Protein AF-A0AAN5CVH5-F1 (afdb_monomer_lite)

Foldseek 3Di:
DVVVVVVVVVVVLVVPDDPPDPDPDVPPADPVCPVVVVVVLVVVLVVLVVVLVVLVVLLVVLVVVLPDPPDDPVVNVVSVVVNVVSVVCNVVSVVVNCVSVVVVVVVVVVVPPPPPDDPVPPPPPD

pLDDT: mean 78.52, std 15.99, range [36.09, 96.06]

Sequence (126 aa):
LQILYVAGFFSCMLYLYDYDLVYSHCSGITPSSETFISIFALSVLVTLIFSLVVFRRLLRRNEKFLQRRNESLSERYQIKENIRTLKLLLPLVETQFALNFTPILVWLCYATIPHGFDPRAYPIFE

Structure (mmCIF, N/CA/C/O backbone):
data_AF-A0AAN5CVH5-F1
#
_entry.id   AF-A0AAN5CVH5-F1
#
loop_
_atom_site.group_PDB
_atom_site.id
_atom_site.type_symbol
_atom_site.label_atom_id
_atom_site.label_alt_id
_atom_site.label_comp_id
_atom_site.label_asym_id
_atom_site.label_entity_id
_atom_site.label_seq_id
_atom_site.pdbx_PDB_ins_code
_atom_site.Cartn_x
_atom_site.Cartn_y
_atom_site.Cartn_z
_atom_site.occupancy
_atom_site.B_iso_or_equiv
_atom_site.auth_seq_id
_atom_site.auth_comp_id
_atom_site.auth_asym_id
_atom_site.auth_atom_id
_atom_site.pdbx_PDB_model_num
ATOM 1 N N . LEU A 1 1 ? 11.287 14.050 12.873 1.00 60.78 1 LEU A N 1
ATOM 2 C CA . LEU A 1 1 ? 12.441 13.202 12.486 1.00 60.78 1 LEU A CA 1
ATOM 3 C C . LEU A 1 1 ? 12.121 12.288 11.298 1.00 60.78 1 LEU A C 1
ATOM 5 O O . LEU A 1 1 ? 12.760 12.423 10.271 1.00 60.78 1 LEU A O 1
ATOM 9 N N . GLN A 1 2 ? 11.105 11.420 11.383 1.00 54.28 2 GLN A N 1
ATOM 10 C CA . GLN A 1 2 ? 10.755 10.476 10.301 1.00 54.28 2 GLN A CA 1
ATOM 11 C C . GLN A 1 2 ? 10.397 11.160 8.968 1.00 54.28 2 GLN A C 1
ATOM 13 O O . GLN A 1 2 ? 10.867 10.735 7.923 1.00 54.28 2 GLN A O 1
ATOM 18 N N . ILE A 1 3 ? 9.660 12.275 9.009 1.00 65.62 3 ILE A N 1
ATOM 19 C CA . ILE A 1 3 ? 9.312 13.060 7.808 1.00 65.62 3 ILE A CA 1
ATOM 20 C C . ILE A 1 3 ? 10.562 13.634 7.118 1.00 65.62 3 ILE A C 1
ATOM 22 O O . ILE A 1 3 ? 10.628 13.660 5.896 1.00 65.62 3 ILE A O 1
ATOM 26 N N . LEU A 1 4 ? 11.578 14.031 7.889 1.00 73.12 4 LEU A N 1
ATOM 27 C CA . LEU A 1 4 ? 12.846 14.555 7.368 1.00 73.12 4 LEU A CA 1
ATOM 28 C C . LEU A 1 4 ? 13.677 13.468 6.678 1.00 73.12 4 LEU A C 1
ATOM 30 O O . LEU A 1 4 ? 14.281 13.741 5.649 1.00 73.12 4 LEU A O 1
ATOM 34 N N . TYR A 1 5 ? 13.663 12.236 7.195 1.00 73.31 5 TYR A N 1
ATOM 35 C CA . TYR A 1 5 ? 14.310 11.102 6.527 1.00 73.31 5 TYR A CA 1
ATOM 36 C C . TYR A 1 5 ? 13.625 10.745 5.213 1.00 73.31 5 TYR A C 1
ATOM 38 O O . TYR A 1 5 ? 14.300 10.498 4.221 1.00 73.31 5 TYR A O 1
ATOM 46 N N . VAL A 1 6 ? 12.292 10.759 5.198 1.00 65.44 6 VAL A N 1
ATOM 47 C CA . VAL A 1 6 ? 11.514 10.494 3.986 1.00 65.44 6 VAL A CA 1
ATOM 48 C C . VAL A 1 6 ? 11.758 11.595 2.951 1.00 65.44 6 VAL A C 1
ATOM 50 O O . VAL A 1 6 ? 12.102 11.291 1.815 1.00 65.44 6 VAL A O 1
ATOM 53 N N . ALA A 1 7 ? 11.681 12.868 3.345 1.00 75.50 7 ALA A N 1
ATOM 54 C CA . ALA A 1 7 ? 11.966 13.993 2.456 1.00 75.50 7 ALA A CA 1
ATOM 55 C C . ALA A 1 7 ? 13.414 13.974 1.936 1.00 75.50 7 ALA A C 1
ATOM 57 O O . ALA A 1 7 ? 13.635 14.145 0.743 1.00 75.50 7 ALA A O 1
ATOM 58 N N . GLY A 1 8 ? 14.393 13.698 2.803 1.00 81.88 8 GLY A N 1
ATOM 59 C CA . GLY A 1 8 ? 15.798 13.572 2.412 1.00 81.88 8 GLY A CA 1
ATOM 60 C C . GLY A 1 8 ? 16.045 12.415 1.443 1.00 81.88 8 GLY A C 1
ATOM 61 O O . GLY A 1 8 ? 16.803 12.572 0.490 1.00 81.88 8 GLY A O 1
ATOM 62 N N . PHE A 1 9 ? 15.359 11.285 1.637 1.00 77.94 9 PHE A N 1
ATOM 63 C CA . PHE A 1 9 ? 15.391 10.160 0.707 1.00 77.94 9 PHE A CA 1
ATOM 64 C C . PHE A 1 9 ? 14.863 10.575 -0.672 1.00 77.94 9 PHE A C 1
ATOM 66 O O . PHE A 1 9 ? 15.575 10.412 -1.656 1.00 77.94 9 PHE A O 1
ATOM 73 N N . PHE A 1 10 ? 13.681 11.194 -0.751 1.00 68.88 10 PHE A N 1
ATOM 74 C CA . PHE A 1 10 ? 13.106 11.643 -2.026 1.00 68.88 10 PHE A CA 1
ATOM 75 C C . PHE A 1 10 ? 13.948 12.720 -2.732 1.00 68.88 10 PHE A C 1
ATOM 77 O O . PHE A 1 10 ? 14.111 12.660 -3.949 1.00 68.88 10 PHE A O 1
ATOM 84 N N . SER A 1 11 ? 14.537 13.666 -1.997 1.00 78.94 11 SER A N 1
ATOM 85 C CA . SER A 1 11 ? 15.408 14.695 -2.585 1.00 78.94 11 SER A CA 1
ATOM 86 C C . SER A 1 11 ? 16.732 14.128 -3.104 1.00 78.94 11 SER A C 1
ATOM 88 O O . SER A 1 11 ? 17.200 14.536 -4.163 1.00 78.94 11 SER A O 1
ATOM 90 N N . CYS A 1 12 ? 17.326 13.164 -2.393 1.00 76.31 12 CYS A N 1
ATOM 91 C CA . CYS A 1 12 ? 18.517 12.450 -2.858 1.00 76.31 12 CYS A CA 1
ATOM 92 C C . CYS A 1 12 ? 18.219 11.655 -4.139 1.00 76.31 12 CYS A C 1
ATOM 94 O O . CYS A 1 12 ? 18.988 11.683 -5.094 1.00 76.31 12 CYS A O 1
ATOM 96 N N . MET A 1 13 ? 17.052 11.011 -4.180 1.00 63.34 13 MET A N 1
ATOM 97 C CA . MET A 1 13 ? 16.571 10.248 -5.330 1.00 63.34 13 MET A CA 1
ATOM 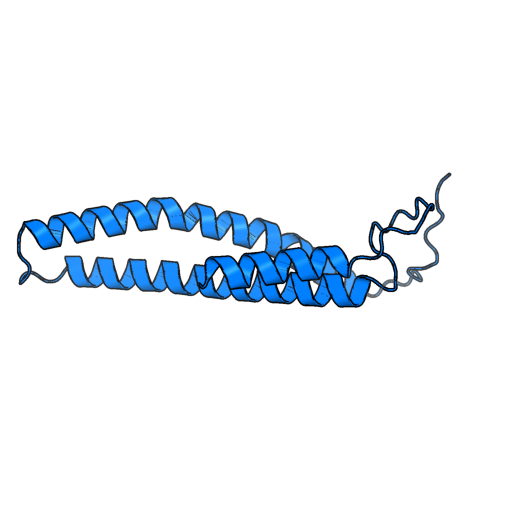98 C C . MET A 1 13 ? 16.403 11.133 -6.579 1.00 63.34 13 MET A C 1
ATOM 100 O O . MET A 1 13 ? 16.814 10.731 -7.661 1.00 63.34 13 MET A O 1
ATOM 104 N N . LEU A 1 14 ? 15.883 12.357 -6.433 1.00 69.25 14 LEU A N 1
ATOM 105 C CA . LEU A 1 14 ? 15.796 13.326 -7.536 1.00 69.25 14 LEU A CA 1
ATOM 106 C C . LEU A 1 14 ? 17.169 13.798 -8.028 1.00 69.25 14 LEU A C 1
ATOM 108 O O . LEU A 1 14 ? 17.352 13.989 -9.223 1.00 69.25 14 LEU A O 1
ATOM 112 N N . TYR A 1 15 ? 18.132 13.976 -7.123 1.00 74.81 15 TYR A N 1
ATOM 113 C CA . TYR A 1 15 ? 19.480 14.419 -7.487 1.00 74.81 15 TYR A CA 1
ATOM 114 C C . TYR A 1 15 ? 20.264 13.360 -8.275 1.00 74.81 15 TYR A C 1
ATOM 116 O O . TYR A 1 15 ? 21.104 13.697 -9.101 1.00 74.81 15 TYR A O 1
ATOM 124 N N . LEU A 1 16 ? 19.988 12.078 -8.024 1.00 70.88 16 LEU A N 1
ATOM 125 C CA . LEU A 1 16 ? 20.610 10.956 -8.731 1.00 70.88 16 LEU A CA 1
ATOM 126 C C . LEU A 1 16 ? 19.934 10.637 -10.074 1.00 70.88 16 LEU A C 1
ATOM 128 O O . LEU A 1 16 ? 20.418 9.769 -10.800 1.00 70.88 16 LEU A O 1
ATOM 132 N N . TYR A 1 17 ? 18.819 11.297 -10.393 1.00 60.03 17 TYR A N 1
ATOM 133 C CA . TYR A 1 17 ? 18.116 11.093 -11.649 1.00 60.03 17 TYR A CA 1
ATOM 134 C C . TYR A 1 17 ? 18.799 11.883 -12.770 1.00 60.03 17 TYR A C 1
ATOM 136 O O . TYR A 1 17 ? 18.928 13.104 -12.699 1.00 60.03 17 TYR A O 1
ATOM 144 N N . ASP A 1 18 ? 19.246 11.174 -13.802 1.00 61.28 18 ASP A N 1
ATOM 145 C CA . ASP A 1 18 ? 19.939 11.759 -14.945 1.00 61.28 18 ASP A CA 1
ATOM 146 C C . ASP A 1 18 ? 18.928 12.394 -15.914 1.00 61.28 18 ASP A C 1
ATOM 148 O O . ASP A 1 18 ? 18.174 11.698 -16.598 1.00 61.28 18 ASP A O 1
ATOM 152 N N . TYR A 1 19 ? 18.879 13.728 -15.927 1.00 62.12 19 TYR A N 1
ATOM 153 C CA . TYR A 1 19 ? 17.990 14.515 -16.788 1.00 62.12 19 TYR A CA 1
ATOM 154 C C . TYR A 1 19 ? 18.599 14.817 -18.170 1.00 62.12 19 TYR A C 1
ATOM 156 O O . TYR A 1 19 ? 17.937 15.452 -18.990 1.00 62.12 19 TYR A O 1
ATOM 164 N N . ASP A 1 20 ? 19.837 14.396 -18.445 1.00 52.41 20 ASP A N 1
ATOM 165 C CA . ASP A 1 20 ? 20.681 14.999 -19.489 1.00 52.41 20 ASP A CA 1
ATOM 166 C C . ASP A 1 20 ? 20.503 14.402 -20.906 1.00 52.41 20 ASP A C 1
ATOM 168 O O . ASP A 1 20 ? 21.381 14.504 -21.762 1.00 52.41 20 ASP A O 1
ATOM 172 N N . LEU A 1 21 ? 19.355 13.777 -21.205 1.00 51.31 21 LEU A N 1
ATOM 173 C CA . LEU A 1 21 ? 19.095 13.164 -22.516 1.00 51.31 21 LEU A CA 1
ATOM 174 C C . LEU A 1 21 ? 18.056 13.938 -23.346 1.00 51.31 21 LEU A C 1
ATOM 176 O O . LEU A 1 21 ? 16.849 13.849 -23.134 1.00 51.31 21 LEU A O 1
ATOM 180 N N . VAL A 1 22 ? 18.553 14.642 -24.371 1.00 51.03 22 VAL A N 1
ATOM 181 C CA . VAL A 1 22 ? 17.794 15.332 -25.437 1.00 51.03 22 VAL A CA 1
ATOM 182 C C . VAL A 1 22 ? 17.382 14.344 -26.542 1.00 51.03 22 VAL A C 1
ATOM 184 O O . VAL A 1 22 ? 17.671 14.550 -27.715 1.00 51.03 22 VAL A O 1
ATOM 187 N N . TYR A 1 23 ? 16.729 13.233 -26.191 1.00 44.25 23 TYR A N 1
ATOM 188 C CA . TYR A 1 23 ? 16.127 12.340 -27.188 1.00 44.25 23 TYR A CA 1
ATOM 189 C C . TYR A 1 23 ? 14.771 11.829 -26.716 1.00 44.25 23 TYR A C 1
ATOM 191 O O . TYR A 1 23 ? 14.644 11.215 -25.659 1.00 44.25 23 TYR A O 1
ATOM 199 N N . SER A 1 24 ? 13.754 12.040 -27.549 1.00 42.59 24 SER A N 1
ATOM 200 C CA . SER A 1 24 ? 12.424 11.453 -27.417 1.00 42.59 24 SER A CA 1
ATOM 201 C C . SER A 1 24 ? 12.451 9.979 -27.832 1.00 42.59 24 SER A C 1
ATOM 203 O O . SER A 1 24 ? 11.836 9.590 -28.821 1.00 42.59 24 SER A O 1
ATOM 205 N N . HIS A 1 25 ? 13.179 9.136 -27.100 1.00 42.47 25 HIS A N 1
ATOM 206 C CA . HIS A 1 25 ? 12.873 7.710 -27.125 1.00 42.47 25 HIS A CA 1
ATOM 207 C C . HIS A 1 25 ? 11.558 7.510 -26.363 1.00 42.47 25 HIS A C 1
ATOM 209 O O . HIS A 1 25 ? 11.397 8.008 -25.251 1.00 42.47 25 HIS A O 1
ATOM 215 N N . CYS A 1 26 ? 10.608 6.765 -26.935 1.00 52.38 26 CYS A N 1
ATOM 216 C CA . CYS A 1 26 ? 9.328 6.426 -26.293 1.00 52.38 26 CYS A CA 1
ATOM 217 C C . CYS A 1 26 ? 9.464 5.607 -24.989 1.00 52.38 26 CYS A C 1
ATOM 219 O O . CYS A 1 26 ? 8.457 5.201 -24.414 1.00 52.38 26 CYS A O 1
ATOM 221 N N . SER A 1 27 ? 10.679 5.371 -24.494 1.00 53.06 27 SER A N 1
ATOM 222 C CA . SER A 1 27 ? 10.931 4.962 -23.120 1.00 53.06 27 SER A CA 1
ATOM 223 C C . SER A 1 27 ? 11.307 6.198 -22.303 1.00 53.06 27 SER A C 1
ATOM 225 O O . SER A 1 27 ? 12.443 6.660 -22.355 1.00 53.06 27 SER A O 1
ATOM 227 N N . GLY A 1 28 ? 10.387 6.701 -21.475 1.00 55.12 28 GLY A N 1
ATOM 228 C CA . GLY A 1 28 ? 10.681 7.730 -20.461 1.00 55.12 28 GLY A CA 1
ATOM 229 C C . GLY A 1 28 ? 11.662 7.280 -19.362 1.00 55.12 28 GLY A C 1
ATOM 230 O O . GLY A 1 28 ? 11.712 7.890 -18.300 1.00 55.12 28 GLY A O 1
ATOM 231 N N . ILE A 1 29 ? 12.398 6.192 -19.597 1.00 58.16 29 ILE A N 1
ATOM 232 C CA . ILE A 1 29 ? 13.364 5.554 -18.715 1.00 58.16 29 ILE A CA 1
ATOM 233 C C . ILE A 1 29 ? 14.652 5.411 -19.520 1.00 58.16 29 ILE A C 1
ATOM 235 O O . ILE A 1 29 ? 14.679 4.758 -20.564 1.00 58.16 29 ILE A O 1
ATOM 239 N N . THR A 1 30 ? 15.713 6.045 -19.042 1.00 65.75 30 THR A N 1
ATOM 240 C CA . THR A 1 30 ? 17.061 5.872 -19.585 1.00 65.75 30 THR A CA 1
ATOM 241 C C . THR A 1 30 ? 17.611 4.516 -19.117 1.00 65.75 30 THR A C 1
ATOM 243 O O . THR A 1 30 ? 17.297 4.083 -18.006 1.00 65.75 30 THR A O 1
ATOM 246 N N . PRO A 1 31 ? 18.460 3.823 -19.894 1.00 67.06 31 PRO A N 1
ATOM 247 C CA . PRO A 1 31 ? 19.025 2.537 -19.469 1.00 67.06 31 PRO A CA 1
ATOM 248 C C . PRO A 1 31 ? 19.851 2.644 -18.171 1.00 67.06 31 PRO A C 1
ATOM 250 O O . PRO A 1 31 ? 19.957 1.679 -17.419 1.00 67.06 31 PRO A O 1
ATOM 253 N N . SER A 1 32 ? 20.389 3.829 -17.856 1.00 68.50 32 SER A N 1
ATOM 254 C CA . SER A 1 32 ? 21.040 4.116 -16.570 1.00 68.50 32 SER A CA 1
ATOM 255 C C . SER A 1 32 ? 20.047 4.250 -15.403 1.00 68.50 32 SER A C 1
ATOM 257 O O . SER A 1 32 ? 20.373 3.859 -14.281 1.00 68.50 32 SER A O 1
ATOM 259 N N . SER A 1 33 ? 18.828 4.748 -15.644 1.00 67.94 33 SER A N 1
ATOM 260 C CA . SER A 1 33 ? 17.792 4.949 -14.616 1.00 67.94 33 SER A CA 1
ATOM 261 C C . SER A 1 33 ? 16.860 3.750 -14.414 1.00 67.94 33 SER A C 1
ATOM 263 O O . SER A 1 33 ? 16.144 3.705 -13.416 1.00 67.94 33 SER A O 1
ATOM 265 N N . GLU A 1 34 ? 16.897 2.737 -15.281 1.00 76.44 34 GLU A N 1
ATOM 266 C CA . GLU A 1 34 ? 16.044 1.544 -15.175 1.00 76.44 34 GLU A CA 1
ATOM 267 C C . GLU A 1 34 ? 16.207 0.818 -13.829 1.00 76.44 34 GLU A C 1
ATOM 269 O O . GLU A 1 34 ? 15.223 0.533 -13.137 1.00 76.44 34 GLU A O 1
ATOM 274 N N . THR A 1 35 ? 17.454 0.584 -13.407 1.00 76.56 35 THR A N 1
ATOM 275 C CA . THR A 1 35 ? 17.760 -0.054 -12.113 1.00 76.56 35 THR A CA 1
ATOM 276 C C . THR A 1 35 ? 17.215 0.776 -10.951 1.00 76.56 35 THR A C 1
ATOM 278 O O . THR A 1 35 ? 16.646 0.248 -9.995 1.00 76.56 35 THR A O 1
ATOM 281 N N . PHE A 1 36 ? 17.357 2.095 -11.050 1.00 77.50 36 PHE A N 1
ATOM 282 C CA . PHE A 1 36 ? 16.937 3.035 -10.023 1.00 77.50 36 PHE A CA 1
ATOM 283 C C . PHE A 1 36 ? 15.410 3.080 -9.872 1.00 77.50 36 PHE A C 1
ATOM 285 O O . PHE A 1 36 ? 14.889 2.903 -8.769 1.00 77.50 36 PHE A O 1
ATOM 292 N N . ILE A 1 37 ? 14.688 3.241 -10.984 1.00 80.00 37 ILE A N 1
ATOM 293 C CA . ILE A 1 37 ? 13.221 3.257 -11.007 1.00 80.00 37 ILE A CA 1
ATOM 294 C C . ILE A 1 37 ? 12.670 1.914 -10.517 1.00 80.00 37 ILE A C 1
ATOM 296 O O . ILE A 1 37 ? 11.692 1.892 -9.769 1.00 80.00 37 ILE A O 1
ATOM 300 N N . SER A 1 38 ? 13.330 0.804 -10.853 1.00 81.19 38 SER A N 1
ATOM 301 C CA . SER A 1 38 ? 12.944 -0.534 -10.390 1.00 81.19 38 SER A CA 1
ATOM 302 C C . SER A 1 38 ? 13.059 -0.686 -8.869 1.00 81.19 38 SER A C 1
ATOM 304 O O . SER A 1 38 ? 12.124 -1.163 -8.221 1.00 81.19 38 SER A O 1
ATOM 306 N N . ILE A 1 39 ? 14.168 -0.234 -8.268 1.00 83.25 39 ILE A N 1
ATOM 307 C CA . ILE A 1 39 ? 14.353 -0.247 -6.805 1.00 83.25 39 ILE A CA 1
ATOM 308 C C . ILE A 1 39 ? 13.310 0.647 -6.130 1.00 83.25 39 ILE A C 1
ATOM 310 O O . ILE A 1 39 ? 12.693 0.254 -5.134 1.00 83.25 39 ILE A O 1
ATOM 314 N N . PHE A 1 40 ? 13.084 1.838 -6.683 1.00 83.81 40 PHE A N 1
ATOM 315 C CA . PHE A 1 40 ? 12.092 2.768 -6.168 1.00 83.81 40 PHE A CA 1
ATOM 316 C C . PHE A 1 40 ? 10.681 2.163 -6.203 1.00 83.81 40 PHE A C 1
ATOM 318 O O . PHE A 1 40 ? 10.005 2.129 -5.171 1.00 83.81 40 PHE A O 1
ATOM 325 N N . ALA A 1 41 ? 10.265 1.599 -7.339 1.00 84.00 41 ALA A N 1
ATOM 326 C CA . ALA A 1 41 ? 8.972 0.941 -7.499 1.00 84.00 41 ALA A CA 1
ATOM 327 C C . ALA A 1 41 ? 8.784 -0.216 -6.504 1.00 84.00 41 ALA A C 1
ATOM 329 O O . ALA A 1 41 ? 7.731 -0.323 -5.870 1.00 84.00 41 ALA A O 1
ATOM 330 N N . LEU A 1 42 ? 9.822 -1.034 -6.287 1.00 87.00 42 LEU A N 1
ATOM 331 C CA . LEU A 1 42 ? 9.798 -2.101 -5.286 1.00 87.00 42 LEU A CA 1
ATOM 332 C C . LEU A 1 42 ? 9.615 -1.545 -3.864 1.00 87.00 42 LEU A C 1
ATOM 334 O O . LEU A 1 42 ? 8.813 -2.073 -3.091 1.00 87.00 42 LEU A O 1
ATOM 338 N N . SER A 1 43 ? 10.310 -0.458 -3.514 1.00 88.12 43 SER A N 1
ATOM 339 C CA . SER A 1 43 ? 1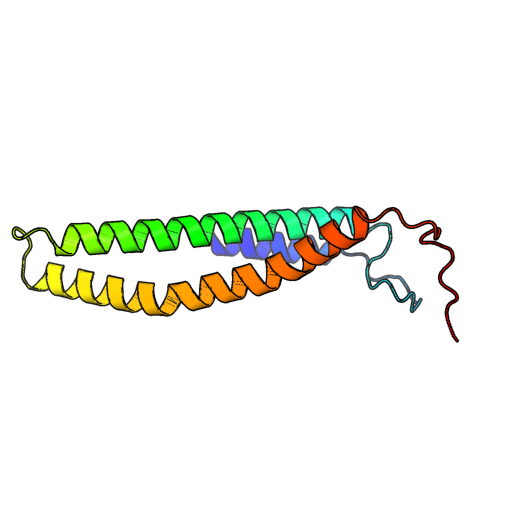0.187 0.169 -2.189 1.00 88.12 43 SER A CA 1
ATOM 340 C C . SER A 1 43 ? 8.774 0.715 -1.927 1.00 88.12 43 SER A C 1
ATOM 342 O O . SER A 1 43 ? 8.214 0.528 -0.838 1.00 88.12 43 SER A O 1
ATOM 344 N N . VAL A 1 44 ? 8.153 1.317 -2.947 1.00 88.38 44 VAL A N 1
ATOM 345 C CA . VAL A 1 44 ? 6.770 1.804 -2.898 1.00 88.38 44 VAL A CA 1
ATOM 346 C C . VAL A 1 44 ? 5.802 0.633 -2.737 1.00 88.38 44 VAL A C 1
ATOM 348 O O . VAL A 1 44 ? 4.936 0.676 -1.863 1.00 88.38 44 VAL A O 1
ATOM 351 N N . LEU A 1 45 ? 5.984 -0.449 -3.500 1.00 89.44 45 LEU A N 1
ATOM 352 C CA . LEU A 1 45 ? 5.162 -1.656 -3.412 1.00 89.44 45 LEU A CA 1
ATOM 353 C C . LEU A 1 45 ? 5.170 -2.259 -2.000 1.00 89.44 45 LEU A C 1
ATOM 355 O O . LEU A 1 45 ? 4.111 -2.527 -1.428 1.00 89.44 45 LEU A O 1
ATOM 359 N N . VAL A 1 46 ? 6.359 -2.433 -1.414 1.00 91.75 46 VAL A N 1
ATOM 360 C CA . VAL A 1 46 ? 6.522 -2.964 -0.052 1.00 91.75 46 VAL A CA 1
ATOM 361 C C . VAL A 1 46 ? 5.808 -2.069 0.961 1.00 91.75 46 VAL A C 1
ATOM 363 O O . VAL A 1 46 ? 5.094 -2.566 1.836 1.00 91.75 46 VAL A O 1
ATOM 366 N N . THR A 1 47 ? 5.935 -0.750 0.810 1.00 91.94 47 THR A N 1
ATOM 367 C CA . THR A 1 47 ? 5.281 0.231 1.685 1.00 91.94 47 THR A CA 1
ATOM 368 C C . THR A 1 47 ? 3.755 0.167 1.574 1.00 91.94 47 THR A C 1
ATOM 370 O O . THR A 1 47 ? 3.059 0.211 2.593 1.00 91.94 47 THR A O 1
ATOM 373 N N . LEU A 1 48 ? 3.211 0.004 0.365 1.00 91.81 48 LEU A N 1
ATOM 374 C CA . LEU A 1 48 ? 1.770 -0.132 0.137 1.00 91.81 48 LEU A CA 1
ATOM 375 C C . LEU A 1 48 ? 1.214 -1.439 0.718 1.00 91.81 48 LEU A C 1
ATOM 377 O O . LEU A 1 48 ? 0.187 -1.411 1.399 1.00 91.81 48 LEU A O 1
ATOM 381 N N . ILE A 1 49 ? 1.911 -2.567 0.531 1.00 93.75 49 ILE A N 1
ATOM 382 C CA . ILE A 1 49 ? 1.534 -3.861 1.129 1.00 93.75 49 ILE A CA 1
ATOM 383 C C . ILE A 1 49 ? 1.534 -3.755 2.655 1.00 93.75 49 ILE A C 1
ATOM 385 O O . ILE A 1 49 ? 0.564 -4.147 3.311 1.00 93.75 49 ILE A O 1
ATOM 389 N N . PHE A 1 50 ? 2.603 -3.197 3.229 1.00 94.12 50 PHE A N 1
ATOM 390 C CA . PHE A 1 50 ? 2.710 -2.991 4.670 1.00 94.12 50 PHE A CA 1
ATOM 391 C C . PHE A 1 50 ? 1.553 -2.134 5.194 1.00 94.12 50 PHE A C 1
ATOM 393 O O . PHE A 1 50 ? 0.885 -2.518 6.157 1.00 94.12 50 PHE A O 1
ATOM 400 N N . SER A 1 51 ? 1.265 -1.021 4.518 1.00 92.69 51 SER A N 1
ATOM 401 C CA . SER A 1 51 ? 0.170 -0.117 4.874 1.00 92.69 51 SER A CA 1
ATOM 402 C C . SER A 1 51 ? -1.171 -0.850 4.854 1.00 92.69 51 SER A C 1
ATOM 404 O O . SER A 1 51 ? -1.884 -0.855 5.857 1.00 92.69 51 SER A O 1
ATOM 406 N N . LEU A 1 52 ? -1.487 -1.572 3.777 1.00 94.56 52 LEU A N 1
ATOM 407 C CA . LEU A 1 52 ? -2.729 -2.337 3.663 1.00 94.56 52 LEU A CA 1
ATOM 408 C C . LEU A 1 52 ? -2.893 -3.355 4.809 1.00 94.56 52 LEU A C 1
ATOM 410 O O . LEU A 1 52 ? -3.966 -3.462 5.414 1.00 94.56 52 LEU A O 1
ATOM 414 N N . VAL A 1 53 ? -1.822 -4.078 5.154 1.00 95.88 53 VAL A N 1
ATOM 415 C CA . VAL A 1 53 ? -1.821 -5.038 6.269 1.00 95.88 53 VAL A CA 1
ATOM 416 C C . VAL A 1 53 ? -2.060 -4.336 7.606 1.00 95.88 53 VAL A C 1
ATOM 418 O O . VAL A 1 53 ? -2.867 -4.816 8.409 1.00 95.88 53 VAL A O 1
ATOM 421 N N . VAL A 1 54 ? -1.389 -3.209 7.858 1.00 95.38 54 VAL A N 1
ATOM 422 C CA . VAL A 1 54 ? -1.542 -2.429 9.094 1.00 95.38 54 VAL A CA 1
ATOM 423 C C . VAL A 1 54 ? -2.966 -1.901 9.234 1.00 95.38 54 VAL A C 1
ATOM 425 O O . VAL A 1 54 ? -3.589 -2.144 10.268 1.00 95.38 54 VAL A O 1
ATOM 428 N N . PHE A 1 55 ? -3.522 -1.268 8.199 1.00 94.50 55 PHE A N 1
ATOM 429 C CA . PHE A 1 55 ? -4.887 -0.733 8.223 1.00 94.50 55 PHE A CA 1
ATOM 430 C C . PHE A 1 55 ? -5.927 -1.833 8.482 1.00 94.50 55 PHE A C 1
ATOM 432 O O . PHE A 1 55 ? -6.777 -1.686 9.364 1.00 94.50 55 PHE A O 1
ATOM 439 N N . ARG A 1 56 ? -5.815 -2.991 7.814 1.00 94.56 56 ARG A N 1
ATOM 440 C CA . ARG A 1 56 ? -6.712 -4.135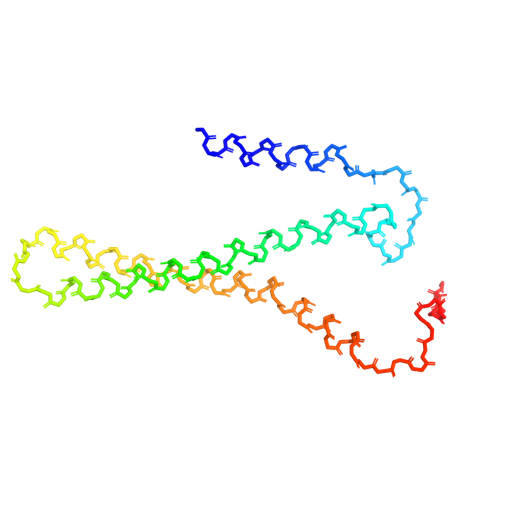 8.068 1.00 94.56 56 ARG A CA 1
ATOM 441 C C . ARG A 1 56 ? -6.554 -4.709 9.475 1.00 94.56 56 ARG A C 1
ATOM 443 O O . ARG A 1 56 ? -7.548 -5.076 10.105 1.00 94.56 56 ARG A O 1
ATOM 450 N N . ARG A 1 57 ? -5.325 -4.801 9.998 1.00 95.62 57 ARG A N 1
ATOM 451 C CA . ARG A 1 57 ? -5.078 -5.269 11.375 1.00 95.62 57 ARG A CA 1
ATOM 452 C C . ARG A 1 57 ? -5.637 -4.300 12.411 1.00 95.62 57 ARG A C 1
ATOM 454 O O . ARG A 1 57 ? -6.247 -4.759 13.376 1.00 95.62 57 ARG A O 1
ATOM 461 N N . LEU A 1 58 ? -5.453 -2.996 12.215 1.00 94.44 58 LEU A N 1
ATOM 462 C CA . LEU A 1 58 ? -6.000 -1.960 13.088 1.00 94.44 58 LEU A CA 1
ATOM 463 C C . LEU A 1 58 ? -7.524 -2.006 13.102 1.00 94.44 58 LEU A C 1
ATOM 465 O O . LEU A 1 58 ? -8.104 -2.002 14.185 1.00 94.44 58 LEU A O 1
ATOM 469 N N . LEU A 1 59 ? -8.167 -2.140 11.940 1.00 94.94 59 LEU A N 1
ATOM 470 C CA . LEU A 1 59 ? -9.623 -2.242 11.858 1.00 94.94 59 LEU A CA 1
ATOM 471 C C . LEU A 1 59 ? -10.142 -3.453 12.646 1.00 94.94 59 LEU A C 1
ATOM 473 O O . LEU A 1 59 ? -10.952 -3.292 13.556 1.00 94.94 59 LEU A O 1
ATOM 477 N N . ARG A 1 60 ? -9.584 -4.646 12.397 1.00 95.19 60 ARG A N 1
ATOM 478 C CA . ARG A 1 60 ? -9.971 -5.874 13.118 1.00 95.19 60 ARG A CA 1
ATOM 479 C C . ARG A 1 60 ? -9.733 -5.777 14.623 1.00 95.19 60 ARG A C 1
ATOM 481 O O . ARG A 1 60 ? -10.511 -6.321 15.401 1.00 95.19 60 ARG A O 1
ATOM 488 N N . ARG A 1 61 ? -8.637 -5.139 15.054 1.00 94.31 61 ARG A N 1
ATOM 489 C CA . ARG A 1 61 ? -8.361 -4.933 16.484 1.00 94.31 61 ARG A CA 1
ATOM 490 C C . ARG A 1 61 ? -9.402 -4.012 17.107 1.00 94.31 61 ARG A C 1
ATOM 492 O O . ARG A 1 61 ? -9.979 -4.401 18.114 1.00 94.31 61 ARG A O 1
ATOM 499 N N . ASN A 1 62 ? -9.678 -2.858 16.502 1.00 93.25 62 ASN A N 1
ATOM 500 C CA . ASN A 1 62 ? -10.670 -1.914 17.021 1.00 93.25 62 ASN A CA 1
ATOM 501 C C . ASN A 1 62 ? -12.078 -2.531 17.067 1.00 93.25 62 ASN A C 1
ATOM 503 O O . ASN A 1 62 ? -12.770 -2.383 18.068 1.00 93.25 62 ASN A O 1
ATOM 507 N N . GLU A 1 63 ? -12.479 -3.300 16.050 1.00 94.00 63 GLU A N 1
ATOM 508 C CA . GLU A 1 63 ? -13.761 -4.022 16.060 1.00 94.00 63 GLU A CA 1
ATOM 509 C C . GLU A 1 63 ? -13.839 -5.051 17.200 1.00 94.00 63 GLU A C 1
ATOM 511 O O . GLU A 1 63 ? -14.860 -5.142 17.882 1.00 94.00 63 GLU A O 1
ATOM 516 N N . LYS A 1 64 ? -12.747 -5.781 17.469 1.00 92.88 64 LYS A N 1
ATOM 517 C CA . LYS A 1 64 ? -12.663 -6.701 18.617 1.00 92.88 64 LYS A CA 1
ATOM 518 C C . LYS A 1 64 ? -12.686 -5.977 19.963 1.00 92.88 64 LYS A C 1
ATOM 520 O O . LYS A 1 64 ? -13.262 -6.508 20.909 1.00 92.88 64 LYS A O 1
ATOM 525 N N . PHE A 1 65 ? -12.059 -4.805 20.070 1.00 90.75 65 PHE A N 1
ATOM 526 C CA . PHE A 1 65 ? -12.108 -3.992 21.288 1.00 90.75 65 PHE A CA 1
ATOM 527 C C . PHE A 1 65 ? -13.525 -3.474 21.549 1.00 90.75 65 PHE A C 1
ATOM 529 O O . PHE A 1 65 ? -14.030 -3.648 22.651 1.00 90.75 65 PHE A O 1
ATOM 536 N N . LEU A 1 66 ? -14.231 -2.996 20.520 1.00 90.25 66 LEU A N 1
ATOM 537 C CA . LEU A 1 66 ? -15.609 -2.510 20.653 1.00 90.25 66 LEU A CA 1
ATOM 538 C C . LEU A 1 66 ? -16.587 -3.578 21.187 1.00 90.25 66 LEU A C 1
ATOM 540 O O . LEU A 1 66 ? -17.556 -3.256 21.878 1.00 90.25 66 LEU A O 1
ATOM 544 N N . GLN A 1 67 ? -16.338 -4.855 20.880 1.00 89.56 67 GLN A N 1
ATOM 545 C CA . GLN A 1 67 ? -17.143 -5.978 21.376 1.00 89.56 67 GLN A CA 1
ATOM 546 C C . GLN A 1 67 ? -16.957 -6.242 22.879 1.00 89.56 67 GLN A C 1
ATOM 548 O O . GLN A 1 67 ? -17.818 -6.874 23.498 1.00 89.56 67 GLN A O 1
ATOM 553 N N . ARG A 1 68 ? -15.875 -5.751 23.495 1.00 88.06 68 ARG A N 1
ATOM 554 C CA . ARG A 1 68 ? -15.666 -5.863 24.942 1.00 88.06 68 ARG A CA 1
ATOM 555 C C . ARG A 1 68 ? -16.663 -4.944 25.662 1.00 88.06 68 ARG A C 1
ATOM 557 O O . ARG A 1 68 ? -16.911 -3.806 25.260 1.00 88.06 68 ARG A O 1
ATOM 564 N N . ARG A 1 69 ? -17.303 -5.458 26.719 1.00 73.31 69 ARG A N 1
ATOM 565 C CA . ARG A 1 69 ? -18.311 -4.719 27.510 1.00 73.31 69 ARG A CA 1
ATOM 566 C C . ARG A 1 69 ? -17.732 -3.981 28.723 1.00 73.31 69 ARG A C 1
ATOM 568 O O . ARG A 1 69 ? -18.489 -3.322 29.420 1.00 73.31 69 ARG A O 1
ATOM 575 N N . ASN A 1 70 ? -16.421 -4.063 28.946 1.00 80.81 70 ASN A N 1
ATOM 576 C CA . ASN A 1 70 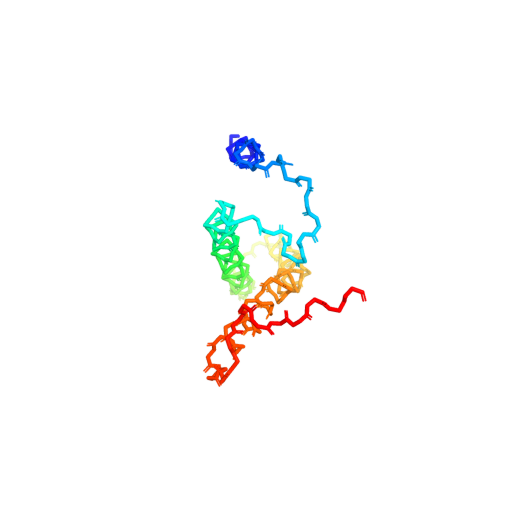? -15.764 -3.532 30.146 1.00 80.81 70 ASN A CA 1
ATOM 577 C C . ASN A 1 70 ? -15.184 -2.119 29.966 1.00 80.81 70 ASN A C 1
ATOM 579 O O . ASN A 1 70 ? -14.430 -1.669 30.819 1.00 80.81 70 ASN A O 1
ATOM 583 N N . GLU A 1 71 ? -15.493 -1.439 28.862 1.00 80.06 71 GLU A N 1
ATOM 584 C CA . GLU A 1 71 ? -14.922 -0.126 28.548 1.00 80.06 71 GLU A CA 1
ATOM 585 C C . GLU A 1 71 ? -15.889 1.009 28.875 1.00 80.06 71 GLU A C 1
ATOM 587 O O . GLU A 1 71 ? -17.114 0.860 28.779 1.00 80.06 71 GLU A O 1
ATOM 592 N N . SER A 1 72 ? -15.325 2.155 29.251 1.00 87.12 72 SER A N 1
ATOM 593 C CA . SER A 1 72 ? -16.084 3.363 29.564 1.00 87.12 72 SER A CA 1
ATOM 594 C C . SER A 1 72 ? -16.820 3.911 28.331 1.00 87.12 72 SER A C 1
ATOM 596 O O . SER A 1 72 ? -16.478 3.630 27.179 1.00 87.12 72 SER A O 1
ATOM 598 N N . LEU A 1 73 ? -17.867 4.716 28.552 1.00 86.38 73 LEU A N 1
ATOM 599 C CA . LEU A 1 73 ? -18.654 5.309 27.460 1.00 86.38 73 LEU A CA 1
ATOM 600 C C . LEU A 1 73 ? -17.799 6.178 26.519 1.00 86.38 73 LEU A C 1
ATOM 602 O O . LEU A 1 73 ? -18.033 6.172 25.309 1.00 86.38 73 LEU A O 1
ATOM 606 N N . SER A 1 74 ? -16.802 6.889 27.054 1.00 90.00 74 SER A N 1
ATOM 607 C CA . SER A 1 74 ? -15.884 7.724 26.270 1.00 90.00 74 SER A CA 1
ATOM 608 C C . SER A 1 74 ? -14.943 6.889 25.398 1.00 90.00 74 SER A C 1
ATOM 610 O O . SER A 1 74 ? -14.796 7.190 24.214 1.00 90.00 74 SER A O 1
ATOM 612 N N . GLU A 1 75 ? -14.361 5.813 25.932 1.00 89.56 75 GLU A N 1
ATOM 613 C CA . GLU A 1 75 ? -13.494 4.894 25.175 1.00 89.56 75 GLU A CA 1
ATOM 614 C C . GLU A 1 75 ? -14.257 4.234 24.025 1.00 89.56 75 GLU A C 1
ATOM 616 O O . GLU A 1 75 ? -13.801 4.222 22.880 1.00 89.56 75 GLU A O 1
ATOM 621 N N . ARG A 1 76 ? -15.488 3.779 24.288 1.00 89.75 76 ARG A N 1
ATOM 622 C CA . ARG A 1 76 ? -16.353 3.192 23.255 1.00 89.75 76 ARG A CA 1
ATOM 623 C C . ARG A 1 76 ? -16.658 4.170 22.125 1.00 89.75 76 ARG A C 1
ATOM 625 O O . ARG A 1 76 ? -16.699 3.761 20.962 1.00 89.75 76 ARG A O 1
ATOM 632 N N . TYR A 1 77 ? -16.864 5.447 22.445 1.00 93.06 77 TYR A N 1
ATOM 633 C CA . TYR A 1 77 ? -17.051 6.490 21.439 1.00 93.06 77 TYR A CA 1
ATOM 634 C C . TYR A 1 77 ? -15.783 6.695 20.598 1.00 93.06 77 TYR A C 1
ATOM 636 O O . TYR A 1 77 ? -15.860 6.671 19.370 1.00 93.06 77 TYR A O 1
ATOM 644 N N . GLN A 1 78 ? -14.615 6.811 21.239 1.00 94.31 78 GLN A N 1
ATOM 645 C CA . GLN A 1 78 ? -13.329 6.966 20.549 1.00 94.31 78 GLN A CA 1
ATOM 646 C C . GLN A 1 78 ? -13.035 5.789 19.609 1.00 94.31 78 GLN A C 1
ATOM 648 O O . GLN A 1 78 ? -12.644 5.991 18.461 1.00 94.31 78 GLN A O 1
ATOM 653 N N . ILE A 1 79 ? -13.281 4.555 20.053 1.00 93.56 79 ILE A N 1
ATOM 654 C CA . ILE A 1 79 ? -13.093 3.358 19.224 1.00 93.56 79 ILE A CA 1
ATOM 655 C C . ILE A 1 79 ? -14.063 3.353 18.044 1.00 93.56 7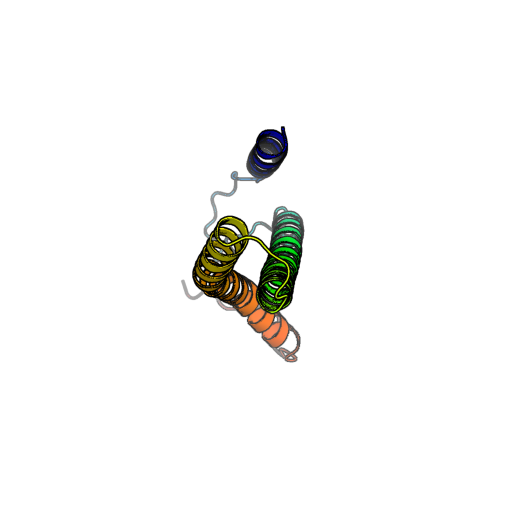9 ILE A C 1
ATOM 657 O O . ILE A 1 79 ? -13.668 3.026 16.924 1.00 93.56 79 ILE A O 1
ATOM 661 N N . LYS A 1 80 ? -15.327 3.731 18.261 1.00 94.06 80 LYS A N 1
ATOM 662 C CA . LYS A 1 80 ? -16.320 3.808 17.184 1.00 94.06 80 LYS A CA 1
ATOM 663 C C . LYS A 1 80 ? -15.909 4.824 16.117 1.00 94.06 80 LYS A C 1
ATOM 665 O O . LYS A 1 80 ? -16.033 4.525 14.928 1.00 94.06 80 LYS A O 1
ATOM 670 N N . GLU A 1 81 ? -15.372 5.968 16.527 1.00 95.12 81 GLU A N 1
ATOM 671 C CA . GLU A 1 81 ? -14.863 6.977 15.599 1.00 95.12 81 GLU A CA 1
ATOM 672 C C . GLU A 1 81 ? -13.593 6.504 14.876 1.00 95.12 81 GLU A C 1
ATOM 674 O O . GLU A 1 81 ? -13.490 6.641 13.658 1.00 95.12 81 GLU A O 1
ATOM 679 N N . ASN A 1 82 ? -12.673 5.825 15.568 1.00 95.19 82 ASN A N 1
ATOM 680 C CA . ASN A 1 82 ? -11.502 5.206 14.938 1.00 95.19 82 ASN A CA 1
ATOM 681 C C . ASN A 1 82 ? -11.896 4.163 13.882 1.00 95.19 82 ASN A C 1
ATOM 683 O O . ASN A 1 82 ? -11.316 4.131 12.799 1.00 95.19 82 ASN A O 1
ATOM 687 N N . ILE A 1 83 ? -12.902 3.325 14.158 1.00 95.62 83 ILE A N 1
ATOM 688 C CA . ILE A 1 83 ? -13.436 2.358 13.186 1.00 95.62 83 ILE A CA 1
ATOM 689 C C . ILE A 1 83 ? -14.033 3.084 11.981 1.00 95.62 83 ILE A C 1
ATOM 691 O O . ILE A 1 83 ? -13.794 2.668 10.847 1.00 95.62 83 ILE A O 1
ATOM 695 N N . ARG A 1 84 ? -14.795 4.162 12.205 1.00 96.00 84 ARG A N 1
ATOM 696 C CA . ARG A 1 84 ? -15.375 4.972 11.126 1.00 96.00 84 ARG A CA 1
ATOM 697 C C . ARG A 1 84 ? -14.281 5.554 10.234 1.00 96.00 84 ARG A C 1
ATOM 699 O O . ARG A 1 84 ? -14.335 5.378 9.020 1.00 96.00 84 ARG A O 1
ATOM 706 N N . THR A 1 85 ? -13.265 6.163 10.833 1.00 96.06 85 THR A N 1
ATOM 707 C CA . THR A 1 85 ? -12.115 6.730 10.123 1.00 96.06 85 THR A CA 1
ATOM 708 C C . THR A 1 85 ? -11.342 5.660 9.355 1.00 96.06 85 THR A C 1
ATOM 710 O O . THR A 1 85 ? -11.052 5.836 8.176 1.00 96.06 85 THR A O 1
ATOM 713 N N . LEU A 1 86 ? -11.072 4.502 9.966 1.00 95.12 86 LEU A N 1
ATOM 714 C CA . LEU A 1 86 ? -10.397 3.392 9.288 1.00 95.12 86 LEU A CA 1
ATOM 715 C C . LEU A 1 86 ? -11.211 2.853 8.107 1.00 95.12 86 LEU A C 1
ATOM 717 O O . LEU A 1 86 ? -10.626 2.547 7.075 1.00 95.12 86 LEU A O 1
ATOM 721 N N . LYS A 1 87 ? -12.541 2.772 8.219 1.00 94.44 87 LYS A N 1
ATOM 722 C CA . LYS A 1 87 ? -13.419 2.366 7.108 1.00 94.44 87 LYS A CA 1
ATOM 723 C C . LYS A 1 87 ? -13.441 3.379 5.963 1.00 94.44 87 LYS A C 1
ATOM 725 O O . LYS A 1 87 ? -13.639 2.969 4.827 1.00 94.44 87 LYS A O 1
ATOM 730 N N . LEU A 1 88 ? -13.221 4.663 6.246 1.00 95.38 88 LEU A N 1
ATOM 731 C CA . LEU A 1 88 ? -13.075 5.703 5.223 1.00 95.38 88 LEU A CA 1
ATOM 732 C C . LEU A 1 88 ? -11.694 5.667 4.553 1.00 95.38 88 LEU A C 1
ATOM 734 O O . LEU A 1 88 ? -11.598 5.850 3.345 1.00 95.38 88 LEU A O 1
ATOM 738 N N . LEU A 1 89 ? -10.629 5.403 5.314 1.00 93.62 89 LEU A N 1
ATOM 739 C CA . LEU A 1 89 ? -9.257 5.379 4.796 1.00 93.62 89 LEU A CA 1
ATOM 740 C C . LEU A 1 89 ? -8.896 4.072 4.080 1.00 93.62 89 LEU A C 1
ATOM 742 O O . LEU A 1 89 ? -8.094 4.086 3.151 1.00 93.62 89 LEU A O 1
ATOM 746 N N . LEU A 1 90 ? -9.475 2.939 4.484 1.00 93.12 90 LEU A N 1
ATOM 747 C CA . LEU A 1 90 ? -9.191 1.639 3.878 1.00 93.12 90 LEU A CA 1
ATOM 748 C C . LEU A 1 90 ? -9.424 1.598 2.353 1.00 93.12 90 LEU A C 1
ATOM 750 O O . LEU A 1 90 ? -8.499 1.170 1.665 1.00 93.12 90 LEU A O 1
ATOM 754 N N . PRO A 1 91 ? -10.563 2.065 1.796 1.00 93.50 91 PRO A N 1
ATOM 755 C CA . PRO A 1 91 ? -10.762 2.062 0.348 1.00 93.50 91 PRO A CA 1
ATOM 756 C C . PRO A 1 91 ? -9.755 2.957 -0.380 1.00 93.50 91 PRO A C 1
ATOM 758 O O . PRO A 1 91 ? -9.346 2.615 -1.479 1.00 93.50 91 PRO A O 1
ATOM 761 N N . LEU A 1 92 ? -9.297 4.056 0.233 1.00 93.56 92 LEU A N 1
ATOM 762 C CA . LEU A 1 92 ? -8.259 4.915 -0.346 1.00 93.56 92 LEU A CA 1
ATOM 763 C C . LEU A 1 92 ? -6.908 4.187 -0.448 1.00 93.56 92 LEU A C 1
ATOM 765 O O . LEU A 1 92 ? -6.204 4.292 -1.448 1.00 93.56 92 LEU A O 1
ATOM 769 N N . VAL A 1 93 ? -6.539 3.426 0.585 1.00 93.19 93 VAL A N 1
ATOM 770 C CA . VAL A 1 93 ? -5.315 2.609 0.561 1.00 93.19 93 VAL A CA 1
ATOM 771 C C . VAL A 1 93 ? -5.451 1.459 -0.442 1.00 93.19 93 VAL A C 1
ATOM 773 O O . VAL A 1 93 ? -4.490 1.134 -1.137 1.00 93.19 93 VAL A O 1
ATOM 776 N N . GLU A 1 94 ? -6.636 0.858 -0.553 1.00 92.50 94 GLU A N 1
ATOM 777 C CA . GLU A 1 94 ? -6.920 -0.202 -1.525 1.00 92.50 94 GLU A CA 1
ATOM 778 C C . GLU A 1 94 ? -6.874 0.303 -2.973 1.00 92.50 94 GLU A C 1
ATOM 780 O O . GLU A 1 94 ? -6.281 -0.368 -3.817 1.00 92.50 94 GLU A O 1
ATOM 785 N N . THR A 1 95 ? -7.416 1.489 -3.267 1.00 93.19 95 THR A N 1
ATOM 786 C CA . THR A 1 95 ? -7.323 2.087 -4.608 1.00 93.19 95 THR A CA 1
ATOM 787 C C . THR A 1 95 ? -5.890 2.469 -4.950 1.00 93.19 95 THR A C 1
ATOM 789 O O . THR A 1 95 ? -5.437 2.156 -6.049 1.00 93.19 95 THR A O 1
ATOM 792 N N . GLN A 1 96 ? -5.138 3.055 -4.012 1.00 91.56 96 GLN A N 1
ATOM 793 C CA . GLN A 1 96 ? -3.718 3.345 -4.221 1.00 91.56 96 GLN A CA 1
ATOM 794 C C . GLN A 1 96 ? -2.926 2.060 -4.495 1.00 91.56 96 GLN A C 1
ATOM 796 O O . GLN A 1 96 ? -2.102 2.024 -5.408 1.00 91.56 96 GLN A O 1
ATOM 801 N N . PHE A 1 97 ? -3.187 0.990 -3.739 1.00 91.81 97 PHE A N 1
ATOM 802 C CA . PHE A 1 97 ? -2.570 -0.311 -3.985 1.00 91.81 97 PHE A CA 1
ATOM 803 C C . PHE A 1 97 ? -2.927 -0.846 -5.376 1.00 91.81 97 PHE A C 1
ATOM 805 O O . PHE A 1 97 ? -2.023 -1.220 -6.116 1.00 91.81 97 PHE A O 1
ATOM 812 N N . ALA A 1 98 ? -4.206 -0.828 -5.765 1.00 90.81 98 ALA A N 1
ATOM 813 C CA . ALA A 1 98 ? -4.649 -1.298 -7.077 1.00 90.81 98 ALA A CA 1
ATOM 814 C C . ALA A 1 98 ? -3.981 -0.521 -8.223 1.00 90.81 98 ALA A C 1
ATOM 816 O O . ALA A 1 98 ? -3.412 -1.133 -9.121 1.00 90.81 98 ALA A O 1
ATOM 817 N N . LEU A 1 99 ? -3.959 0.813 -8.154 1.00 89.12 99 LEU A N 1
ATOM 818 C CA . LEU A 1 99 ? -3.350 1.661 -9.184 1.00 89.12 99 LEU A CA 1
ATOM 819 C C . LEU A 1 99 ? -1.850 1.402 -9.371 1.00 89.12 99 LEU A C 1
ATOM 821 O O . LEU A 1 99 ? -1.361 1.482 -10.492 1.00 89.12 99 LEU A O 1
ATOM 825 N N . ASN A 1 100 ? -1.122 1.075 -8.300 1.00 87.69 100 ASN A N 1
ATOM 826 C CA . ASN A 1 100 ? 0.313 0.781 -8.383 1.00 87.69 100 ASN A CA 1
ATOM 827 C C . ASN A 1 100 ? 0.596 -0.688 -8.727 1.00 87.69 100 ASN A C 1
ATOM 829 O O . ASN A 1 100 ? 1.585 -0.990 -9.389 1.00 87.69 100 ASN A O 1
ATOM 833 N N . PHE A 1 101 ? -0.261 -1.612 -8.293 1.00 88.12 101 PHE A N 1
ATOM 834 C CA . PHE A 1 101 ? -0.072 -3.044 -8.510 1.00 88.12 101 PHE A CA 1
ATOM 835 C C . PHE A 1 101 ? -0.491 -3.485 -9.916 1.00 88.12 101 PHE A C 1
ATOM 837 O O . PHE A 1 101 ? 0.170 -4.334 -10.513 1.00 88.12 101 PHE A O 1
ATOM 844 N N . THR A 1 102 ? -1.561 -2.906 -10.472 1.00 85.00 102 THR A N 1
ATOM 845 C CA . THR A 1 102 ? -2.085 -3.284 -11.792 1.00 85.00 102 THR A CA 1
ATOM 846 C C . THR A 1 102 ? -1.046 -3.144 -12.912 1.00 85.00 102 THR A C 1
ATOM 848 O O . THR A 1 102 ? -0.873 -4.121 -13.637 1.00 85.00 102 THR A O 1
ATOM 851 N N . PRO A 1 103 ? -0.303 -2.027 -13.059 1.00 82.69 103 PRO A N 1
ATOM 852 C CA . PRO A 1 103 ? 0.721 -1.904 -14.100 1.00 82.69 103 PRO A CA 1
ATOM 853 C C . PRO A 1 103 ? 1.834 -2.950 -13.972 1.00 82.69 103 PRO A C 1
ATOM 855 O O . PRO A 1 103 ? 2.260 -3.513 -14.975 1.00 82.69 103 PRO A O 1
ATOM 858 N N . ILE A 1 104 ? 2.260 -3.259 -12.741 1.00 84.12 104 ILE A N 1
ATOM 859 C CA . ILE A 1 104 ? 3.285 -4.279 -12.468 1.00 84.12 104 ILE A CA 1
ATOM 860 C C . ILE A 1 104 ? 2.781 -5.656 -12.896 1.00 84.12 104 ILE A C 1
ATOM 862 O O . ILE A 1 104 ? 3.495 -6.398 -13.564 1.00 84.12 104 ILE A O 1
ATOM 866 N N . LEU A 1 105 ? 1.542 -5.997 -12.538 1.00 83.31 105 LEU A N 1
ATOM 867 C CA . LEU A 1 105 ? 0.943 -7.275 -12.906 1.00 83.31 105 LEU A CA 1
ATOM 868 C C . LEU A 1 105 ? 0.759 -7.396 -14.423 1.00 83.31 105 LEU A C 1
ATOM 870 O O . LEU A 1 105 ? 1.086 -8.434 -14.986 1.00 83.31 105 LEU A O 1
ATOM 874 N N . VAL A 1 106 ? 0.297 -6.334 -15.090 1.00 81.69 106 VAL A N 1
ATOM 875 C CA . VAL A 1 106 ? 0.177 -6.289 -16.555 1.00 81.69 106 VAL A CA 1
ATOM 876 C C . VAL A 1 106 ? 1.542 -6.471 -17.218 1.00 81.69 106 VAL A C 1
ATOM 878 O O . VAL A 1 106 ? 1.656 -7.275 -18.139 1.00 81.69 106 VAL A O 1
ATOM 881 N N . TRP A 1 107 ? 2.581 -5.790 -16.726 1.00 79.12 107 TRP A N 1
ATOM 882 C CA . TRP A 1 107 ? 3.941 -5.945 -17.239 1.00 79.12 107 TRP A CA 1
ATOM 883 C C . TRP A 1 107 ? 4.483 -7.364 -17.026 1.00 79.12 107 TRP A C 1
ATOM 885 O O . TRP A 1 107 ? 5.041 -7.946 -17.950 1.00 79.12 107 TRP A O 1
ATOM 895 N N . LEU A 1 108 ? 4.265 -7.963 -15.850 1.00 81.38 108 LEU A N 1
ATOM 896 C CA . LEU A 1 108 ? 4.666 -9.347 -15.577 1.00 81.38 108 LEU A CA 1
ATOM 897 C C . LEU A 1 108 ? 3.937 -10.341 -16.487 1.00 81.38 108 LEU A C 1
ATOM 899 O O . LEU A 1 108 ? 4.562 -11.258 -17.008 1.00 81.38 108 LEU A O 1
ATOM 903 N N . CYS A 1 109 ? 2.631 -10.161 -16.696 1.00 80.56 109 CYS A N 1
ATOM 904 C CA . CYS A 1 109 ? 1.854 -10.981 -17.624 1.00 80.56 109 CYS A CA 1
ATOM 905 C C . CYS A 1 109 ? 2.319 -10.811 -19.072 1.00 80.56 109 CYS A C 1
ATOM 907 O O . CYS A 1 109 ? 2.337 -11.785 -19.813 1.00 80.56 109 CYS A O 1
ATOM 909 N N . TYR A 1 110 ? 2.692 -9.596 -19.476 1.00 74.56 110 TYR A N 1
ATOM 910 C CA . TYR A 1 110 ? 3.289 -9.353 -20.784 1.00 74.56 110 TYR A CA 1
ATOM 911 C C . TYR A 1 110 ? 4.619 -10.106 -20.910 1.00 74.56 110 TYR A C 1
ATOM 913 O O . TYR A 1 110 ? 4.762 -10.926 -21.807 1.00 74.56 110 TYR A O 1
ATOM 921 N N . ALA A 1 111 ? 5.531 -9.931 -19.951 1.00 76.25 111 ALA A N 1
ATOM 922 C CA . ALA A 1 111 ? 6.865 -10.528 -19.967 1.00 76.25 111 ALA A CA 1
ATOM 923 C C . ALA A 1 111 ? 6.880 -12.071 -19.958 1.00 76.25 111 ALA A C 1
ATOM 925 O O . ALA A 1 111 ? 7.860 -12.673 -20.393 1.00 76.25 111 ALA A O 1
ATOM 926 N N . THR A 1 112 ? 5.832 -12.728 -19.450 1.00 78.44 112 THR A N 1
ATOM 927 C CA . THR A 1 112 ? 5.730 -14.199 -19.447 1.00 78.44 112 THR A CA 1
ATOM 928 C C . THR A 1 112 ? 5.180 -14.781 -20.745 1.00 78.44 112 THR A C 1
ATOM 930 O O . THR A 1 112 ? 5.309 -15.988 -20.965 1.00 78.44 112 THR A O 1
ATOM 933 N N . ILE A 1 113 ? 4.578 -13.967 -21.614 1.00 79.94 113 ILE A N 1
ATOM 934 C CA . ILE A 1 113 ? 4.135 -14.417 -22.932 1.00 79.94 113 ILE A CA 1
ATOM 935 C C . ILE A 1 113 ? 5.388 -14.541 -23.810 1.00 79.94 113 ILE A C 1
ATOM 937 O O . ILE A 1 113 ? 6.109 -13.558 -23.969 1.00 79.94 113 ILE A O 1
ATOM 941 N N . PRO A 1 114 ? 5.680 -15.718 -24.398 1.00 68.94 114 PRO A N 1
ATOM 942 C CA . PRO A 1 114 ? 6.818 -15.871 -25.291 1.00 68.94 114 PRO A CA 1
ATOM 943 C C . PRO A 1 114 ? 6.600 -14.995 -26.523 1.00 68.94 114 PRO A C 1
ATOM 945 O O . PRO A 1 114 ? 5.846 -15.329 -27.438 1.00 68.94 114 PRO A O 1
ATOM 948 N N . HIS A 1 115 ? 7.250 -13.840 -26.533 1.00 62.84 115 HIS A N 1
ATOM 949 C CA . HIS A 1 115 ? 7.277 -12.983 -27.696 1.00 62.84 115 HIS A CA 1
ATOM 950 C C . HIS A 1 115 ? 8.222 -13.628 -28.711 1.00 62.84 115 HIS A C 1
ATOM 952 O O . HIS A 1 115 ? 9.433 -13.649 -28.525 1.00 62.84 115 HIS A O 1
ATOM 958 N N . GLY A 1 116 ? 7.678 -14.131 -29.821 1.00 56.16 116 GLY A N 1
ATOM 959 C CA . GLY A 1 116 ? 8.471 -14.395 -31.031 1.00 56.16 116 GLY A CA 1
ATOM 960 C C . GLY A 1 116 ? 9.022 -13.111 -31.675 1.00 56.16 116 GLY A C 1
ATOM 961 O O . GLY A 1 116 ? 9.654 -13.174 -32.723 1.00 56.16 116 GLY A O 1
ATOM 962 N N . PHE A 1 117 ? 8.756 -11.955 -31.063 1.00 54.28 117 PHE A N 1
ATOM 963 C CA . PHE A 1 117 ? 9.186 -10.628 -31.466 1.00 54.28 117 PHE A CA 1
ATOM 964 C C . PHE A 1 117 ? 10.300 -10.152 -30.536 1.00 54.28 117 PHE A C 1
ATOM 966 O O . PHE A 1 117 ? 10.099 -10.013 -29.330 1.00 54.28 117 PHE A O 1
ATOM 973 N N . ASP A 1 118 ? 11.467 -9.892 -31.118 1.00 55.03 118 ASP A N 1
ATOM 974 C CA . ASP A 1 118 ? 12.570 -9.203 -30.459 1.00 55.03 118 ASP A CA 1
ATOM 975 C C . ASP A 1 118 ? 12.068 -7.824 -29.967 1.00 55.03 118 ASP A C 1
ATOM 977 O O . ASP A 1 118 ? 11.561 -7.048 -30.782 1.00 55.03 118 ASP A O 1
ATOM 981 N N . PRO A 1 119 ? 12.170 -7.479 -28.667 1.00 54.84 119 PRO A N 1
ATOM 982 C CA . PRO A 1 119 ? 11.725 -6.187 -28.129 1.00 54.84 119 PRO A CA 1
ATOM 983 C C . PRO A 1 119 ? 12.369 -4.971 -28.812 1.00 54.84 119 PRO A C 1
ATOM 985 O O . PRO A 1 119 ? 11.860 -3.858 -28.706 1.00 54.84 119 PRO A O 1
ATOM 988 N N . ARG A 1 120 ? 13.483 -5.181 -29.524 1.00 55.38 120 ARG A N 1
ATOM 989 C CA . ARG A 1 120 ? 14.185 -4.166 -30.323 1.00 55.38 120 ARG A CA 1
ATOM 990 C C . ARG A 1 120 ? 13.593 -3.953 -31.719 1.00 55.38 120 ARG A C 1
ATOM 992 O O . ARG A 1 120 ? 13.988 -3.010 -32.393 1.00 55.38 120 ARG A O 1
ATOM 999 N N . ALA A 1 121 ? 12.686 -4.820 -32.166 1.00 52.88 121 ALA A N 1
ATOM 1000 C CA . ALA A 1 121 ? 12.161 -4.839 -33.529 1.00 52.88 121 ALA A CA 1
ATOM 1001 C C . ALA A 1 121 ? 10.842 -4.069 -33.706 1.00 52.88 121 ALA A C 1
ATOM 1003 O O . ALA A 1 121 ? 10.230 -4.172 -34.767 1.00 52.88 121 ALA A O 1
ATOM 1004 N N . TYR A 1 122 ? 10.386 -3.304 -32.707 1.00 51.44 122 TYR A N 1
ATOM 1005 C C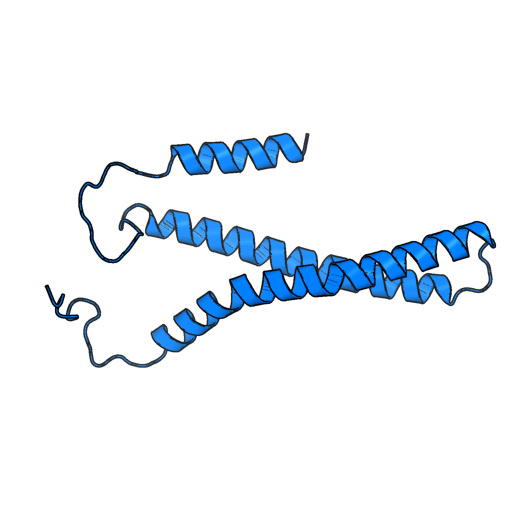A . TYR A 1 122 ? 9.259 -2.395 -32.917 1.00 51.44 122 TYR A CA 1
ATOM 1006 C C . TYR A 1 122 ? 9.664 -1.322 -33.937 1.00 51.44 122 TYR A C 1
ATOM 1008 O O . TYR A 1 122 ? 10.569 -0.536 -33.644 1.00 51.44 122 TYR A O 1
ATOM 1016 N N . PRO A 1 123 ? 9.027 -1.255 -35.123 1.00 46.19 123 PRO A N 1
ATOM 1017 C CA . PRO A 1 123 ? 9.235 -0.127 -36.005 1.00 46.19 123 PRO A CA 1
ATOM 1018 C C . PRO A 1 123 ? 8.673 1.103 -35.299 1.00 46.19 123 PRO A C 1
ATOM 1020 O O . PRO A 1 123 ? 7.498 1.153 -34.928 1.00 46.19 123 PRO A O 1
ATOM 1023 N N . ILE A 1 124 ? 9.542 2.083 -35.084 1.00 54.75 124 ILE A N 1
ATOM 1024 C CA . ILE A 1 124 ? 9.126 3.436 -34.758 1.00 54.75 124 ILE A CA 1
ATOM 1025 C C . ILE A 1 124 ? 8.392 3.905 -36.016 1.00 54.75 124 ILE A C 1
ATOM 1027 O O . ILE A 1 124 ? 9.018 4.117 -37.052 1.00 54.75 124 ILE A O 1
ATOM 1031 N N . PHE A 1 125 ? 7.061 3.944 -35.973 1.00 44.94 125 PHE A N 1
ATOM 1032 C CA . PHE A 1 125 ? 6.312 4.699 -36.966 1.00 44.94 125 PHE A CA 1
ATOM 1033 C C . PHE A 1 125 ? 6.611 6.170 -36.669 1.00 44.94 125 PHE A C 1
ATOM 1035 O O . PHE A 1 125 ? 6.066 6.724 -35.714 1.00 44.94 125 PHE A O 1
ATOM 1042 N N . GLU A 1 126 ? 7.574 6.724 -37.407 1.00 36.09 126 GLU A N 1
ATOM 1043 C CA . GLU A 1 126 ? 7.732 8.172 -37.580 1.00 36.09 126 GLU A CA 1
ATOM 1044 C C . GLU A 1 126 ? 6.456 8.789 -38.169 1.00 36.09 126 GLU A C 1
ATOM 1046 O O . GLU A 1 126 ? 5.819 8.138 -39.036 1.00 36.09 126 GLU A O 1
#

Radius of gyration: 22.18 Å; chains: 1; bounding box: 40×31×68 Å

Secondary structure (DSSP, 8-state):
-HHHHHHHHHHHHHHTS--------S-SS-TTTHHHHHHHHHHHHHHHHHHHHHHHHHHHHHHHHHT-SSS-HHHHHHHHHHHHHHHHHHHHHHHHHHHHHHHHHHHHHHHHS--SS-TT------

Organism: NCBI:txid1317129

InterPro domains:
  IPR019408 7TM GPCR, serpentine receptor class ab (Srab) [PF10292] (6-110)
  IPR053286 Nematode receptor-like srab [PTHR46561] (2-126)